Protein AF-A0A1H1N5Q7-F1 (afdb_monomer_lite)

Radius of gyration: 15.33 Å; chains: 1; bounding box: 42×20×43 Å

Secondary structure (DSSP, 8-state):
-EEEEEEETTEEEEEEESS--EEEE-TTSPEEEES-SEEE-SS--EEE--SSEEEE--SS--SSTTB--SHHHHHHHHHHHHHHHHHT-

pLDDT: mean 92.72, std 4.97, range [75.12, 97.19]

Organism: NCBI:txid630515

InterPro domains:
  IPR018967 Iron-binding zinc finger, CDGSH type [PF09360] (28-73)
  IPR018967 Iron-binding zinc finger, CDGSH type [SM00704] (34-78)
  IPR042216 MitoNEET, CDGSH iron-sulfur domain [G3DSA:3.40.5.90] (20-87)

Sequence (89 aa):
MTQIGVDVDGYSVRCIGPATIETMPTPDGPLLVRGATRVVDDDGDDHRVQRPVVAVCRCGTSTRPPWCDGMHKLLQNRDRQRQNDRADR

Structure (mmCIF, N/CA/C/O backbone):
data_AF-A0A1H1N5Q7-F1
#
_entry.id   AF-A0A1H1N5Q7-F1
#
loop_
_atom_site.group_PDB
_atom_site.id
_at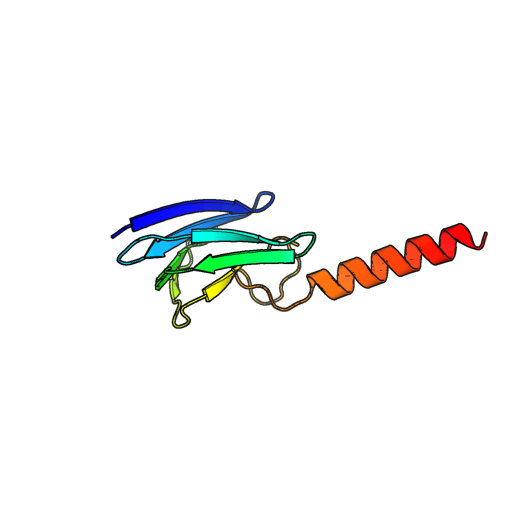om_site.type_symbol
_atom_site.label_atom_id
_atom_site.label_alt_id
_atom_site.label_comp_id
_atom_site.label_asym_id
_atom_site.label_entity_id
_atom_site.label_seq_id
_atom_site.pdbx_PDB_ins_code
_atom_site.Cartn_x
_atom_site.Cartn_y
_atom_site.Cartn_z
_atom_site.occupancy
_atom_site.B_iso_or_equiv
_atom_site.auth_seq_id
_atom_site.auth_comp_id
_atom_site.auth_asym_id
_atom_site.auth_atom_id
_atom_site.pdbx_PDB_model_num
ATOM 1 N N . MET A 1 1 ? -17.110 6.939 11.739 1.00 76.75 1 MET A N 1
ATOM 2 C CA . MET A 1 1 ? -16.232 6.185 10.818 1.00 76.75 1 MET A CA 1
ATOM 3 C C . MET A 1 1 ? -15.719 7.169 9.787 1.00 76.75 1 MET A C 1
ATOM 5 O O . MET A 1 1 ? -16.528 7.918 9.252 1.00 76.75 1 MET A O 1
ATOM 9 N N . THR A 1 2 ? -14.408 7.205 9.570 1.00 91.50 2 THR A N 1
ATOM 10 C CA . THR A 1 2 ? -13.756 8.067 8.574 1.00 91.50 2 THR A CA 1
ATOM 11 C C . THR A 1 2 ? -13.634 7.303 7.265 1.00 91.50 2 THR A C 1
ATOM 13 O O . THR A 1 2 ? -13.390 6.095 7.285 1.00 91.50 2 THR A O 1
ATOM 16 N N . GLN A 1 3 ? -13.786 7.998 6.140 1.00 93.75 3 GLN A N 1
ATOM 17 C CA . GLN A 1 3 ? -13.526 7.444 4.816 1.00 93.75 3 GLN A CA 1
ATOM 18 C C . GLN A 1 3 ? -12.744 8.441 3.964 1.00 93.75 3 GLN A C 1
ATOM 20 O O . GLN A 1 3 ? -12.989 9.644 4.052 1.00 93.75 3 GLN A O 1
ATOM 25 N N . ILE A 1 4 ? -11.841 7.932 3.130 1.00 94.75 4 ILE A N 1
ATOM 26 C CA . ILE A 1 4 ? -11.161 8.703 2.087 1.00 94.75 4 ILE A CA 1
ATOM 27 C C . ILE A 1 4 ? -11.253 7.942 0.764 1.00 94.75 4 ILE A C 1
ATOM 29 O O . ILE A 1 4 ? -11.088 6.721 0.733 1.00 94.75 4 ILE A O 1
ATOM 33 N N . GLY A 1 5 ? -11.550 8.660 -0.315 1.00 91.69 5 GLY A N 1
ATOM 34 C CA . GLY A 1 5 ? -11.425 8.142 -1.673 1.00 91.69 5 GLY A CA 1
ATOM 35 C C . GLY A 1 5 ? -10.023 8.431 -2.188 1.00 91.69 5 GLY A C 1
ATOM 36 O O . GLY A 1 5 ? -9.521 9.538 -1.995 1.00 91.69 5 GLY A O 1
ATOM 37 N N . VAL A 1 6 ? -9.398 7.445 -2.818 1.00 88.69 6 VAL A N 1
ATOM 38 C CA . VAL A 1 6 ? -8.096 7.602 -3.454 1.00 88.69 6 VAL A CA 1
ATOM 39 C C . VAL A 1 6 ? -8.188 7.104 -4.881 1.00 88.69 6 VAL A C 1
ATOM 41 O O . VAL A 1 6 ? -8.551 5.952 -5.108 1.00 88.69 6 VAL A O 1
ATOM 44 N N . ASP A 1 7 ? -7.852 7.979 -5.821 1.00 88.88 7 ASP A N 1
ATOM 45 C CA . ASP A 1 7 ? -7.599 7.590 -7.201 1.00 88.88 7 ASP A CA 1
ATOM 46 C C . ASP A 1 7 ? -6.138 7.147 -7.320 1.00 88.88 7 ASP A C 1
ATOM 48 O O . ASP A 1 7 ? -5.215 7.875 -6.944 1.00 88.88 7 ASP A O 1
ATOM 52 N N . VAL A 1 8 ? -5.938 5.917 -7.772 1.00 79.19 8 VAL A N 1
ATOM 53 C CA . VAL A 1 8 ? -4.635 5.308 -8.013 1.00 79.19 8 VAL A CA 1
ATOM 54 C C . VAL A 1 8 ? -4.541 4.947 -9.485 1.00 79.19 8 VAL A C 1
ATOM 56 O O . VAL A 1 8 ? -4.769 3.810 -9.884 1.00 79.19 8 VAL A O 1
ATOM 59 N N . ASP A 1 9 ? -4.194 5.957 -10.285 1.00 76.19 9 ASP A N 1
ATOM 60 C CA . ASP A 1 9 ? -3.888 5.825 -11.710 1.00 76.19 9 ASP A CA 1
ATOM 61 C C . ASP A 1 9 ? -5.066 5.200 -12.504 1.00 76.19 9 ASP A C 1
ATOM 63 O O . ASP A 1 9 ? -4.875 4.336 -13.360 1.00 76.19 9 ASP A O 1
ATOM 67 N N . GLY A 1 10 ? -6.300 5.641 -12.204 1.00 77.94 10 GLY A N 1
ATOM 68 C CA . GLY A 1 10 ? -7.545 5.167 -12.831 1.00 77.94 10 GLY A CA 1
ATOM 69 C C . GLY A 1 10 ? -8.248 4.007 -12.114 1.00 77.94 10 GLY A C 1
ATOM 70 O O . GLY A 1 10 ? -9.345 3.625 -12.514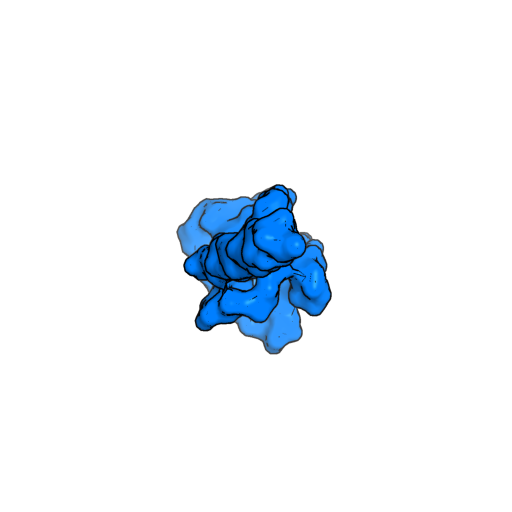 1.00 77.94 10 GLY A O 1
ATOM 71 N N . TYR A 1 11 ? -7.648 3.471 -11.050 1.00 82.94 11 TYR A N 1
ATOM 72 C CA . TYR A 1 11 ? -8.278 2.544 -10.111 1.00 82.94 11 TYR A CA 1
ATOM 73 C C . TYR A 1 11 ? -8.702 3.322 -8.864 1.00 82.94 11 TYR A C 1
ATOM 75 O O . TYR A 1 11 ? -7.878 4.006 -8.262 1.00 82.94 11 TYR A O 1
ATOM 83 N N . SER A 1 12 ? -9.968 3.260 -8.452 1.00 90.19 12 SER A N 1
ATOM 84 C CA . SER A 1 12 ? -10.423 4.003 -7.270 1.00 90.19 12 SER A CA 1
ATOM 85 C C . SER A 1 12 ? -10.573 3.080 -6.070 1.00 90.19 12 SER A C 1
ATOM 87 O O . SER A 1 12 ? -11.247 2.059 -6.157 1.00 90.19 12 SER A O 1
ATOM 89 N N . VAL A 1 13 ? -9.996 3.460 -4.930 1.00 93.94 13 VAL A N 1
ATOM 90 C CA . VAL A 1 13 ? -10.203 2.751 -3.663 1.00 93.94 13 VAL A CA 1
ATOM 91 C C . VAL A 1 13 ? -10.779 3.673 -2.603 1.00 93.94 13 VAL A C 1
ATOM 93 O O . VAL A 1 13 ? -10.395 4.835 -2.463 1.00 93.94 13 VAL A O 1
ATOM 96 N N . ARG A 1 14 ? -11.683 3.137 -1.790 1.00 96.75 14 ARG A N 1
ATOM 97 C CA . ARG A 1 14 ? -12.251 3.811 -0.626 1.00 96.75 14 ARG A CA 1
ATOM 98 C C . ARG A 1 14 ? -11.703 3.186 0.644 1.00 96.75 14 ARG A C 1
ATOM 100 O O . ARG A 1 14 ? -12.070 2.077 1.021 1.00 96.75 14 ARG A O 1
ATOM 107 N N . CYS A 1 15 ? -10.834 3.915 1.328 1.00 96.38 15 CYS A N 1
ATOM 108 C CA . CYS A 1 15 ? -10.259 3.475 2.592 1.00 96.38 15 CYS A CA 1
ATOM 109 C C . CYS A 1 15 ? -11.174 3.910 3.739 1.00 96.38 15 CYS A C 1
ATOM 111 O O . CYS A 1 15 ? -11.533 5.084 3.827 1.00 96.38 15 CYS A O 1
ATOM 113 N N . ILE A 1 16 ? -11.538 2.981 4.622 1.00 97.00 16 ILE A N 1
ATOM 114 C CA . ILE A 1 16 ? -12.459 3.208 5.742 1.00 97.00 16 ILE A CA 1
ATOM 115 C C . ILE A 1 16 ? -11.758 2.821 7.043 1.00 97.00 16 ILE A C 1
ATOM 117 O O . ILE A 1 16 ? -11.115 1.775 7.116 1.00 97.00 16 ILE A O 1
ATOM 121 N N . GLY A 1 17 ? -11.895 3.645 8.081 1.00 95.38 17 GLY A N 1
ATOM 122 C CA . GLY A 1 17 ? -11.210 3.459 9.358 1.00 95.38 17 GLY A CA 1
ATOM 123 C C . GLY A 1 17 ? -11.932 4.112 10.543 1.00 95.38 17 GLY A C 1
ATOM 124 O O . GLY A 1 17 ? -12.856 4.914 10.366 1.00 95.38 17 GLY A O 1
ATOM 125 N N . PRO A 1 18 ? -11.551 3.758 11.783 1.00 93.31 18 PRO A N 1
ATOM 126 C CA . PRO A 1 18 ? -12.160 4.306 12.992 1.00 93.31 18 PRO A CA 1
ATOM 127 C C . PRO A 1 18 ? -11.681 5.730 13.320 1.00 93.31 18 PRO A C 1
ATOM 129 O O . PRO A 1 18 ? -12.358 6.422 14.073 1.00 93.31 18 PRO A O 1
ATOM 132 N N . ALA A 1 19 ? -10.543 6.159 12.767 1.00 90.56 19 ALA A N 1
ATOM 133 C CA . ALA A 1 19 ? -9.879 7.425 13.075 1.00 90.56 19 ALA A CA 1
ATOM 134 C C . ALA A 1 19 ? -9.261 8.045 11.805 1.00 90.56 19 ALA A C 1
ATOM 136 O O . ALA A 1 19 ? -9.810 7.889 10.714 1.00 90.56 19 ALA A O 1
ATOM 137 N N . THR A 1 20 ? -8.148 8.768 11.941 1.00 94.88 20 THR A N 1
ATOM 138 C CA . THR A 1 20 ? -7.393 9.346 10.823 1.00 94.88 20 THR A CA 1
ATOM 139 C C . THR A 1 20 ? -6.854 8.256 9.901 1.00 94.88 20 THR A C 1
ATOM 141 O O . THR A 1 20 ? -6.285 7.266 10.363 1.00 94.88 20 THR A O 1
ATOM 144 N N . ILE A 1 21 ? -7.027 8.460 8.596 1.00 96.81 21 ILE A N 1
ATOM 145 C CA . ILE A 1 21 ? -6.458 7.615 7.548 1.00 96.81 21 ILE A CA 1
ATOM 146 C C . ILE A 1 21 ? -5.412 8.450 6.819 1.00 96.81 21 ILE A C 1
ATOM 148 O O . ILE A 1 21 ? -5.706 9.563 6.388 1.00 96.81 21 ILE A O 1
ATOM 152 N N . GLU A 1 22 ? -4.206 7.911 6.681 1.00 96.00 22 GLU A N 1
ATOM 153 C CA . GLU A 1 22 ? -3.105 8.574 5.981 1.00 96.00 22 GLU A CA 1
ATOM 154 C C . GLU A 1 22 ? -2.706 7.771 4.750 1.00 96.00 22 GLU A C 1
ATOM 156 O O . GLU A 1 22 ? -2.619 6.540 4.794 1.00 96.00 22 GLU A O 1
ATOM 161 N N . THR A 1 23 ? -2.421 8.479 3.662 1.00 95.50 23 THR A N 1
ATOM 162 C CA . THR A 1 23 ? -1.999 7.891 2.391 1.00 95.50 23 THR A CA 1
ATOM 163 C C . THR A 1 23 ? -0.658 8.459 1.975 1.00 95.50 23 THR A C 1
ATOM 165 O O . THR A 1 23 ? -0.494 9.675 1.908 1.00 95.50 23 THR A O 1
ATOM 168 N N . MET A 1 24 ? 0.290 7.583 1.660 1.00 95.94 24 MET A N 1
ATOM 169 C CA . MET A 1 24 ? 1.629 7.972 1.236 1.00 95.94 24 MET A CA 1
ATOM 170 C C . MET A 1 24 ? 1.997 7.237 -0.056 1.00 95.94 24 MET A C 1
ATOM 172 O O . MET A 1 24 ? 2.257 6.029 -0.015 1.00 95.94 24 MET A O 1
ATOM 176 N N . PRO A 1 25 ? 2.000 7.921 -1.214 1.00 93.50 25 PRO A N 1
ATOM 177 C CA . PRO A 1 25 ? 2.473 7.324 -2.453 1.00 93.50 25 PRO A CA 1
ATOM 178 C C . PRO A 1 25 ? 3.983 7.107 -2.373 1.00 93.50 25 PRO A C 1
ATOM 180 O O . PRO A 1 25 ? 4.718 7.946 -1.856 1.00 93.50 25 PRO A O 1
ATOM 183 N N . THR A 1 26 ? 4.451 5.980 -2.901 1.00 93.19 26 THR A N 1
ATOM 184 C CA . THR A 1 26 ? 5.886 5.730 -3.082 1.00 93.19 26 THR A CA 1
ATOM 185 C C . THR A 1 26 ? 6.263 5.870 -4.563 1.00 93.19 26 THR A C 1
ATOM 187 O O . THR A 1 26 ? 5.439 5.524 -5.419 1.00 93.19 26 THR A O 1
ATOM 190 N N . PRO A 1 27 ? 7.458 6.401 -4.896 1.00 92.12 27 PRO A N 1
ATOM 191 C CA . PRO A 1 27 ? 7.934 6.474 -6.279 1.00 92.12 27 PRO A CA 1
ATOM 192 C C . PRO A 1 27 ? 7.970 5.089 -6.927 1.00 92.12 27 PRO A C 1
ATOM 194 O O . PRO A 1 27 ? 8.487 4.146 -6.326 1.00 92.12 27 PRO A O 1
ATOM 197 N N . ASP A 1 28 ? 7.369 4.975 -8.115 1.00 90.31 28 ASP A N 1
ATOM 198 C CA . ASP A 1 28 ? 7.214 3.737 -8.896 1.00 90.31 28 ASP A CA 1
ATOM 199 C C . ASP A 1 28 ? 6.661 2.539 -8.101 1.00 90.31 28 ASP A C 1
ATOM 201 O O . ASP A 1 28 ? 6.830 1.376 -8.470 1.00 90.31 28 ASP A O 1
ATOM 205 N N . GLY A 1 29 ? 6.001 2.809 -6.979 1.00 93.06 29 GLY A N 1
ATOM 206 C CA . GLY A 1 29 ? 5.643 1.814 -5.986 1.00 93.06 29 GLY A CA 1
ATOM 207 C C . GLY A 1 29 ? 4.186 1.922 -5.553 1.00 93.06 29 GLY A C 1
ATOM 208 O O . GLY A 1 29 ? 3.396 2.681 -6.119 1.00 93.06 29 GLY A O 1
ATOM 209 N N . PRO A 1 30 ? 3.789 1.131 -4.547 1.00 96.50 30 PRO A N 1
ATOM 210 C CA . PRO A 1 30 ? 2.425 1.146 -4.051 1.00 96.50 30 PRO A CA 1
ATOM 211 C C . PRO A 1 30 ? 2.057 2.451 -3.341 1.00 96.50 30 PRO A C 1
ATOM 213 O O . PRO A 1 30 ? 2.909 3.249 -2.937 1.00 96.50 30 PRO A O 1
ATOM 216 N N . LEU A 1 31 ? 0.758 2.614 -3.113 1.00 95.69 31 LEU A N 1
ATOM 217 C CA . LEU A 1 31 ? 0.230 3.569 -2.151 1.00 95.69 31 LEU A CA 1
ATOM 218 C C . LEU A 1 31 ? 0.205 2.919 -0.767 1.00 95.69 31 LEU A C 1
ATOM 220 O O . LEU A 1 31 ? -0.455 1.899 -0.571 1.00 95.69 31 LEU A O 1
ATOM 224 N N . LEU A 1 32 ? 0.898 3.500 0.207 1.00 96.81 32 LEU A N 1
ATOM 225 C CA . LEU A 1 32 ? 0.799 3.049 1.592 1.00 96.81 32 LEU A CA 1
ATOM 226 C C . LEU A 1 32 ? -0.403 3.706 2.262 1.00 96.81 32 LEU A C 1
ATOM 228 O O . LEU A 1 32 ? -0.520 4.927 2.251 1.00 96.81 32 LEU A O 1
ATOM 232 N N . VAL A 1 33 ? -1.263 2.894 2.869 1.00 96.69 33 VAL A N 1
ATOM 233 C CA . VAL A 1 33 ? -2.458 3.336 3.593 1.00 96.69 33 VAL A CA 1
ATOM 234 C C . VAL A 1 33 ? -2.309 2.955 5.059 1.00 96.69 33 VAL A C 1
ATOM 236 O O . VAL A 1 33 ? -2.076 1.786 5.374 1.00 96.69 33 VAL A O 1
ATOM 239 N N . ARG A 1 34 ? -2.446 3.932 5.958 1.00 97.00 34 ARG A N 1
ATOM 240 C CA . ARG A 1 34 ? -2.364 3.749 7.414 1.00 97.00 34 ARG A CA 1
ATOM 241 C C . ARG A 1 34 ? -3.714 4.006 8.067 1.00 97.00 34 ARG A C 1
ATOM 243 O O . ARG A 1 34 ? -4.428 4.917 7.662 1.00 97.00 34 ARG A O 1
ATOM 250 N N . GLY A 1 35 ? -4.049 3.221 9.091 1.00 95.38 35 GLY A N 1
ATOM 251 C CA . GLY A 1 35 ? -5.252 3.442 9.909 1.00 95.38 35 GLY A CA 1
ATOM 252 C C . GLY A 1 35 ? -6.576 2.986 9.279 1.00 95.38 35 GLY A C 1
ATOM 253 O O . GLY A 1 35 ? -7.629 3.127 9.903 1.00 95.38 35 GLY A O 1
ATOM 254 N N . ALA A 1 36 ? -6.542 2.403 8.078 1.00 96.81 36 ALA A N 1
ATOM 255 C CA . ALA A 1 36 ? -7.708 1.772 7.470 1.00 96.81 36 ALA A CA 1
ATOM 256 C C . ALA A 1 36 ? -7.991 0.404 8.111 1.00 96.81 36 ALA A C 1
ATOM 258 O O . ALA A 1 36 ? -7.079 -0.375 8.382 1.00 96.81 36 ALA A O 1
ATOM 259 N N . THR A 1 37 ? -9.267 0.098 8.320 1.00 97.06 37 THR A N 1
ATOM 260 C CA . THR A 1 37 ? -9.765 -1.231 8.707 1.00 97.06 37 THR A CA 1
ATOM 261 C C . THR A 1 37 ? -10.448 -1.949 7.550 1.00 97.06 37 THR A C 1
ATOM 263 O O . THR A 1 37 ? -10.615 -3.169 7.603 1.00 97.06 37 THR A O 1
ATOM 266 N N . ARG A 1 38 ? -10.831 -1.216 6.499 1.00 97.12 38 ARG A N 1
ATOM 267 C CA . ARG A 1 38 ? -11.378 -1.754 5.251 1.00 97.12 38 ARG A CA 1
ATOM 268 C C . ARG A 1 38 ? -10.915 -0.922 4.063 1.00 97.12 38 ARG A C 1
ATOM 270 O O . ARG A 1 38 ? -10.713 0.287 4.197 1.00 97.12 38 ARG A O 1
ATOM 277 N N . VAL A 1 39 ? -10.784 -1.570 2.916 1.00 96.56 39 VAL A N 1
ATOM 278 C CA . VAL A 1 39 ? -10.575 -0.934 1.616 1.00 96.56 39 VAL A CA 1
ATOM 279 C C . VAL A 1 39 ? -11.634 -1.492 0.681 1.00 96.56 39 VAL A C 1
ATOM 281 O O . VAL A 1 39 ? -11.720 -2.704 0.539 1.00 96.56 39 VAL A O 1
ATOM 284 N N . VAL A 1 40 ? -12.447 -0.619 0.097 1.00 96.56 40 VAL A N 1
ATOM 285 C CA . VAL A 1 40 ? -13.426 -0.995 -0.929 1.00 96.56 40 VAL A CA 1
ATOM 286 C C . VAL A 1 40 ? -12.860 -0.600 -2.284 1.00 96.56 40 VAL A C 1
ATOM 288 O O . VAL A 1 40 ? -12.399 0.536 -2.412 1.00 96.56 40 VAL A O 1
ATOM 291 N N . ASP A 1 41 ? -12.838 -1.510 -3.248 1.00 93.94 41 ASP A N 1
ATOM 292 C CA . ASP A 1 41 ? -12.368 -1.219 -4.607 1.00 93.94 41 ASP A CA 1
ATOM 293 C C . ASP A 1 41 ? -13.474 -0.658 -5.518 1.00 93.94 41 ASP A C 1
ATOM 295 O O . ASP A 1 41 ? -14.559 -0.293 -5.053 1.00 93.94 41 ASP A O 1
ATOM 299 N N . ASP A 1 42 ? -13.156 -0.485 -6.800 1.00 90.12 42 ASP A N 1
ATOM 300 C CA . ASP A 1 42 ? -14.057 0.033 -7.829 1.00 90.12 42 ASP A CA 1
ATOM 301 C C . ASP A 1 42 ? -15.155 -0.966 -8.222 1.00 90.12 42 ASP A C 1
ATOM 303 O O . ASP A 1 42 ? -16.274 -0.542 -8.521 1.00 90.12 42 ASP A O 1
ATOM 307 N N . ASP A 1 43 ? -14.868 -2.265 -8.132 1.00 91.25 43 ASP A N 1
ATOM 308 C CA . ASP A 1 43 ? -15.838 -3.358 -8.261 1.00 91.25 43 ASP A CA 1
ATOM 309 C C . ASP A 1 43 ? -16.812 -3.427 -7.064 1.00 91.25 43 ASP A C 1
ATOM 311 O O . ASP A 1 43 ? -17.897 -4.010 -7.152 1.00 91.25 43 ASP A O 1
ATOM 315 N N . GLY A 1 44 ? -16.474 -2.763 -5.954 1.00 93.00 44 GLY A N 1
ATOM 316 C CA . GLY A 1 44 ? -17.289 -2.680 -4.745 1.00 93.00 44 GLY A CA 1
ATOM 317 C C . GLY A 1 44 ? -16.992 -3.774 -3.717 1.00 93.00 44 GLY A C 1
ATOM 318 O O . GLY A 1 44 ? -17.720 -3.880 -2.723 1.00 93.00 44 GLY A O 1
ATOM 319 N N . ASP A 1 45 ? -15.930 -4.555 -3.913 1.00 95.31 45 ASP A N 1
ATOM 320 C CA . ASP A 1 45 ? -15.505 -5.600 -2.990 1.00 95.31 45 ASP A CA 1
ATOM 321 C C . ASP A 1 45 ? -14.915 -4.998 -1.706 1.00 95.31 45 ASP A C 1
ATOM 323 O O . ASP A 1 45 ? -14.081 -4.092 -1.727 1.00 95.31 45 ASP A O 1
ATOM 327 N N . ASP A 1 46 ? -15.347 -5.511 -0.547 1.00 96.38 46 ASP A N 1
ATOM 328 C CA . ASP A 1 46 ? -14.880 -5.078 0.778 1.00 96.38 46 ASP A CA 1
ATOM 329 C C . ASP A 1 46 ? -13.694 -5.929 1.245 1.00 96.38 46 ASP A C 1
ATOM 331 O O . ASP A 1 46 ? -13.836 -7.081 1.673 1.00 96.38 46 ASP A O 1
ATOM 335 N N . HIS A 1 47 ? -12.509 -5.325 1.228 1.00 96.44 47 HIS A N 1
ATOM 336 C CA . HIS A 1 47 ? -11.278 -5.959 1.668 1.00 96.44 47 HIS A CA 1
ATOM 337 C C . HIS A 1 47 ? -10.942 -5.564 3.105 1.00 96.44 47 HIS A C 1
ATOM 339 O O . HIS A 1 47 ? -10.517 -4.440 3.398 1.00 96.44 47 HIS A O 1
ATOM 345 N N . ARG A 1 48 ? -11.072 -6.518 4.034 1.00 96.44 48 ARG A N 1
ATOM 346 C CA . ARG A 1 48 ? -10.720 -6.305 5.446 1.00 96.44 48 ARG A CA 1
ATOM 347 C C . ARG A 1 48 ? -9.217 -6.126 5.642 1.00 96.44 48 ARG A C 1
ATOM 349 O O . ARG A 1 48 ? -8.410 -6.962 5.241 1.00 96.44 48 ARG A O 1
ATOM 356 N N . VAL A 1 49 ? -8.858 -5.085 6.388 1.00 96.19 49 VAL A N 1
ATOM 357 C CA . VAL A 1 49 ? -7.483 -4.777 6.779 1.00 96.19 49 VAL A CA 1
ATOM 358 C C . VAL A 1 49 ? -7.261 -5.156 8.239 1.00 96.19 49 VAL A C 1
ATOM 360 O O . VAL A 1 49 ? -7.960 -4.691 9.135 1.00 96.19 49 VAL A O 1
ATOM 363 N N . GLN A 1 50 ? -6.256 -5.997 8.478 1.00 92.38 50 GLN A N 1
ATOM 364 C CA . GLN A 1 50 ? -5.839 -6.410 9.826 1.00 92.38 50 GLN A CA 1
ATOM 365 C C . GLN A 1 50 ? -4.496 -5.805 10.251 1.00 92.38 50 GLN A C 1
ATOM 367 O O . GLN A 1 50 ? -4.084 -5.946 11.400 1.00 92.38 50 GLN A O 1
ATOM 372 N N . ARG A 1 51 ? -3.784 -5.157 9.324 1.00 93.75 51 ARG A N 1
ATOM 373 C CA . ARG A 1 51 ? -2.458 -4.585 9.566 1.00 93.75 51 ARG A CA 1
ATOM 374 C C . ARG A 1 51 ? -2.564 -3.070 9.745 1.00 93.75 51 A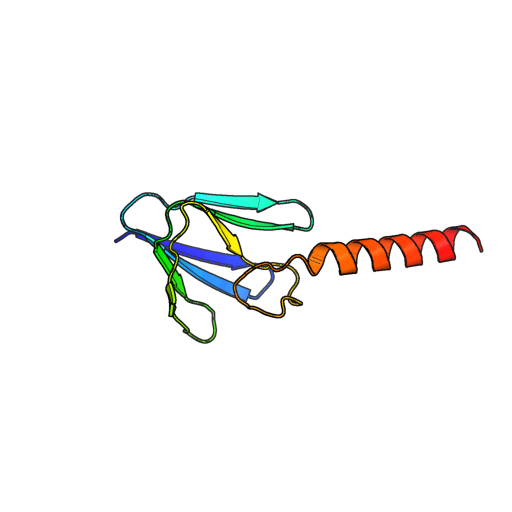RG A C 1
ATOM 376 O O . ARG A 1 51 ? -3.351 -2.453 9.039 1.00 93.75 51 ARG A O 1
ATOM 383 N N . PRO A 1 52 ? -1.733 -2.449 10.601 1.00 93.19 52 PRO A N 1
ATOM 384 C CA . PRO A 1 52 ? -1.730 -0.992 10.776 1.00 93.19 52 PRO A CA 1
ATOM 385 C C . PRO A 1 52 ? -1.435 -0.209 9.489 1.00 93.19 52 PRO A C 1
ATOM 387 O O . PRO A 1 52 ? -1.856 0.939 9.348 1.00 93.19 52 PRO A O 1
ATOM 390 N N . VAL A 1 53 ? -0.688 -0.835 8.571 1.00 96.75 53 VAL A N 1
ATOM 391 C CA . VAL A 1 53 ? -0.332 -0.298 7.257 1.00 96.75 53 VAL A CA 1
ATOM 392 C C . VAL A 1 53 ? -0.540 -1.379 6.204 1.00 96.75 53 VAL A C 1
ATOM 394 O O . VAL A 1 53 ? -0.104 -2.520 6.384 1.00 96.75 53 VAL A O 1
ATOM 397 N N . VAL A 1 54 ? -1.165 -1.008 5.092 1.00 96.88 54 VAL A N 1
ATOM 398 C CA . VAL A 1 54 ? -1.314 -1.847 3.898 1.00 96.88 54 VAL A CA 1
ATOM 399 C C . VAL A 1 54 ? -0.803 -1.115 2.665 1.00 96.88 54 VAL A C 1
ATOM 401 O O . VAL A 1 54 ? -0.675 0.106 2.662 1.00 96.88 54 VAL A O 1
ATOM 404 N N . ALA A 1 55 ? -0.470 -1.877 1.628 1.00 97.19 55 ALA A N 1
ATOM 405 C CA . ALA A 1 55 ? 0.044 -1.359 0.369 1.00 97.19 55 ALA A CA 1
ATOM 406 C C . ALA A 1 55 ? -0.980 -1.632 -0.735 1.00 97.19 55 ALA A C 1
ATOM 408 O O . ALA A 1 55 ? -1.223 -2.793 -1.064 1.00 97.19 55 ALA A O 1
ATOM 409 N N . VAL A 1 56 ? -1.561 -0.576 -1.297 1.00 96.06 56 VAL A N 1
ATOM 410 C CA . VAL A 1 56 ? -2.486 -0.638 -2.434 1.00 96.06 56 VAL A CA 1
ATOM 411 C C . VAL A 1 56 ? -1.684 -0.573 -3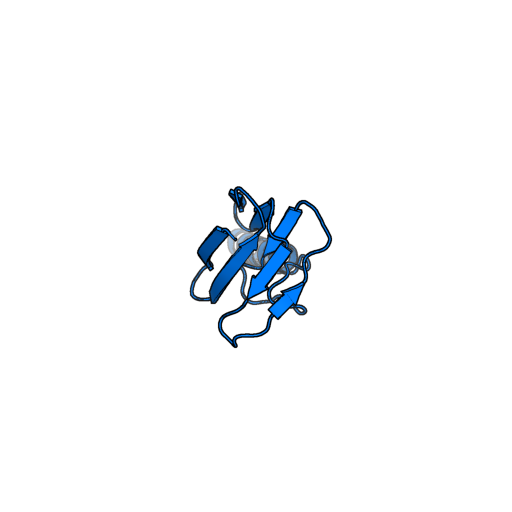.733 1.00 96.06 56 VAL A C 1
ATOM 413 O O . VAL A 1 56 ? -0.717 0.188 -3.853 1.00 96.06 56 VAL A O 1
ATOM 416 N N . CYS A 1 57 ? -2.035 -1.435 -4.683 1.00 95.44 57 CYS A N 1
ATOM 417 C CA . CYS A 1 57 ? -1.400 -1.507 -5.988 1.00 95.44 57 CYS A CA 1
ATOM 418 C C . CYS A 1 57 ? -1.687 -0.240 -6.801 1.00 95.44 57 CYS A C 1
ATOM 420 O O . CYS A 1 57 ? -2.794 0.281 -6.785 1.00 95.44 57 CYS A O 1
ATOM 422 N N . ARG A 1 58 ? -0.667 0.223 -7.527 1.00 94.12 58 ARG A N 1
ATOM 423 C CA . ARG A 1 58 ? -0.749 1.344 -8.475 1.00 94.12 58 ARG A CA 1
ATOM 424 C C . ARG A 1 58 ? -0.319 0.979 -9.891 1.00 94.12 58 ARG A C 1
ATOM 426 O O . ARG A 1 58 ? -0.478 1.758 -10.813 1.00 94.12 58 ARG A O 1
ATOM 433 N N . CYS A 1 59 ? 0.272 -0.202 -10.069 1.00 93.00 59 CYS A N 1
ATOM 434 C CA . CYS A 1 59 ? 0.861 -0.606 -11.344 1.00 93.00 59 CYS A CA 1
ATOM 435 C C . CYS A 1 59 ? -0.089 -1.422 -12.229 1.00 93.00 59 CYS A C 1
ATOM 437 O O . CYS A 1 59 ? 0.326 -1.852 -13.299 1.00 93.00 59 CYS A O 1
ATOM 439 N N . GLY A 1 60 ? -1.310 -1.717 -11.766 1.00 91.38 60 GLY A N 1
ATOM 440 C CA . GLY A 1 60 ? -2.329 -2.452 -12.529 1.00 91.38 60 GLY A CA 1
ATOM 441 C C . GLY A 1 60 ? -2.024 -3.930 -12.812 1.00 91.38 60 GLY A C 1
ATOM 442 O O . GLY A 1 60 ? -2.797 -4.595 -13.488 1.00 91.38 60 GLY A O 1
ATOM 443 N N . THR A 1 61 ? -0.908 -4.469 -12.315 1.00 93.44 61 THR A N 1
ATOM 444 C CA . THR A 1 61 ? -0.445 -5.836 -12.635 1.00 93.44 61 THR A CA 1
ATOM 445 C C . THR A 1 61 ? -0.392 -6.772 -11.436 1.00 93.44 61 THR A C 1
ATOM 447 O O . THR A 1 61 ? 0.165 -7.866 -11.536 1.00 93.44 61 THR A O 1
ATOM 450 N N . SER A 1 62 ? -0.942 -6.351 -10.294 1.00 94.50 62 SER A N 1
ATOM 451 C CA . SER A 1 62 ? -1.034 -7.225 -9.126 1.00 94.50 62 SER A CA 1
ATOM 452 C C . SER A 1 62 ? -1.890 -8.447 -9.435 1.00 94.50 62 SER A C 1
ATOM 454 O O . SER A 1 62 ? -2.944 -8.349 -10.055 1.00 94.50 62 SER A O 1
ATOM 456 N N . THR A 1 63 ? -1.457 -9.596 -8.934 1.00 95.56 63 THR A N 1
ATOM 457 C CA . THR A 1 63 ? -2.230 -10.845 -8.947 1.00 95.56 63 THR A CA 1
ATOM 458 C C . THR A 1 63 ? -3.239 -10.923 -7.800 1.00 95.56 63 THR A C 1
ATOM 460 O O . THR A 1 63 ? -4.011 -11.875 -7.715 1.00 95.56 63 THR A O 1
ATOM 463 N N . ARG A 1 64 ? -3.217 -9.943 -6.886 1.00 94.00 64 ARG A N 1
ATOM 464 C CA . ARG A 1 64 ? -4.078 -9.866 -5.697 1.00 94.00 64 ARG A CA 1
ATOM 465 C C . ARG A 1 64 ? -4.599 -8.436 -5.475 1.00 94.00 64 ARG A C 1
ATOM 467 O O . ARG A 1 64 ? -4.314 -7.876 -4.413 1.00 94.00 64 ARG A O 1
ATOM 474 N N . PRO A 1 65 ? -5.291 -7.813 -6.447 1.00 92.06 65 PRO A N 1
ATOM 475 C CA . PRO A 1 65 ? -5.900 -6.494 -6.252 1.00 92.06 65 PRO A CA 1
ATOM 476 C C . PRO A 1 65 ? -6.856 -6.505 -5.040 1.00 92.06 65 PRO A C 1
ATOM 478 O O . PRO A 1 65 ? -7.398 -7.564 -4.718 1.00 92.06 65 PRO A O 1
ATOM 481 N N . PRO A 1 66 ? -7.005 -5.385 -4.305 1.00 94.56 66 PRO A N 1
ATOM 482 C CA . PRO A 1 66 ? -6.338 -4.082 -4.449 1.00 94.56 66 PRO A CA 1
ATOM 483 C C . PRO A 1 66 ? -4.874 -4.076 -3.981 1.00 94.56 66 PRO A C 1
ATOM 485 O O . PRO A 1 66 ? -4.209 -3.042 -4.009 1.00 94.56 66 PRO A O 1
ATOM 488 N N . TRP A 1 67 ? -4.344 -5.191 -3.481 1.00 95.88 67 TRP A N 1
ATOM 489 C CA . TRP A 1 67 ? -3.080 -5.217 -2.750 1.00 95.88 67 TRP A CA 1
ATOM 490 C C . TRP A 1 67 ? -1.859 -5.243 -3.657 1.00 95.88 67 TRP A C 1
ATOM 492 O O . TRP A 1 67 ? -1.828 -5.902 -4.690 1.00 95.88 67 TRP A O 1
ATOM 502 N N . CYS A 1 68 ? -0.789 -4.579 -3.232 1.00 96.31 68 CYS A N 1
ATOM 503 C CA . CYS A 1 68 ? 0.511 -4.718 -3.868 1.00 96.31 68 CYS A CA 1
ATOM 504 C C . CYS A 1 68 ? 1.162 -6.055 -3.487 1.00 96.31 68 CYS A C 1
ATOM 506 O O . CYS A 1 68 ? 1.297 -6.395 -2.309 1.00 96.31 68 CYS A O 1
ATOM 508 N N . ASP A 1 69 ? 1.610 -6.799 -4.493 1.00 96.88 69 ASP A N 1
ATOM 509 C CA . ASP A 1 69 ? 2.303 -8.083 -4.368 1.00 96.88 69 ASP A CA 1
ATOM 510 C C . ASP A 1 69 ? 3.763 -8.036 -4.857 1.00 96.88 69 ASP A C 1
ATOM 512 O O . ASP A 1 69 ? 4.465 -9.041 -4.807 1.00 96.88 69 ASP A O 1
ATOM 516 N N . GLY A 1 70 ? 4.239 -6.858 -5.274 1.00 96.31 70 GLY A N 1
ATOM 517 C CA . GLY A 1 70 ? 5.610 -6.641 -5.736 1.00 96.31 70 GLY A CA 1
ATOM 518 C C . GLY A 1 70 ? 5.802 -6.683 -7.253 1.00 96.31 70 GLY A C 1
ATOM 519 O O . GLY A 1 70 ? 6.910 -6.391 -7.704 1.00 96.31 70 GLY A O 1
ATOM 520 N N . MET A 1 71 ? 4.754 -6.951 -8.043 1.00 96.38 71 MET A N 1
ATOM 521 C CA . MET A 1 71 ? 4.836 -7.003 -9.513 1.00 96.38 71 MET A CA 1
ATOM 522 C C . MET A 1 71 ? 5.415 -5.725 -10.148 1.00 96.38 71 MET A C 1
ATOM 524 O O . MET A 1 71 ? 6.128 -5.808 -11.148 1.00 96.38 71 MET A O 1
ATOM 528 N N . HIS A 1 72 ? 5.227 -4.556 -9.520 1.00 94.94 72 HIS A N 1
ATOM 529 C CA . HIS A 1 72 ? 5.832 -3.287 -9.952 1.00 94.94 72 HIS A CA 1
ATOM 530 C C . HIS A 1 72 ? 7.362 -3.364 -10.108 1.00 94.94 72 HIS A C 1
ATOM 532 O O . HIS A 1 72 ? 7.911 -2.812 -11.057 1.00 94.94 72 HIS A O 1
ATOM 538 N N . LYS A 1 73 ? 8.063 -4.114 -9.247 1.00 95.69 73 LYS A N 1
ATOM 539 C CA . LYS A 1 73 ? 9.525 -4.269 -9.336 1.00 95.69 73 LYS A CA 1
ATOM 540 C C . LYS A 1 73 ? 9.944 -5.060 -10.572 1.00 95.69 73 LYS A C 1
ATOM 542 O O . LYS A 1 73 ? 10.988 -4.795 -11.161 1.00 95.69 73 LYS A O 1
ATOM 547 N N . LEU A 1 74 ? 9.137 -6.045 -10.969 1.00 95.06 74 LEU A N 1
ATOM 548 C CA . LEU A 1 74 ? 9.402 -6.838 -12.168 1.00 95.06 74 LEU A CA 1
ATOM 549 C C . LEU A 1 74 ? 9.207 -6.002 -13.434 1.00 95.06 74 LEU A C 1
ATOM 551 O O . LEU A 1 74 ? 10.010 -6.127 -14.357 1.00 95.06 74 LEU A O 1
ATOM 555 N N . LEU A 1 75 ? 8.186 -5.138 -13.462 1.00 92.44 75 LEU A N 1
ATOM 556 C CA . LEU A 1 75 ? 7.977 -4.187 -14.557 1.00 92.44 75 LEU A CA 1
ATOM 557 C C . LEU A 1 75 ? 9.166 -3.228 -14.689 1.00 92.44 75 LEU A C 1
ATOM 559 O O . LEU A 1 75 ? 9.792 -3.191 -15.743 1.00 92.44 75 LEU A O 1
ATOM 563 N N . GLN A 1 76 ? 9.569 -2.580 -13.592 1.00 92.12 76 GLN A N 1
ATOM 564 C CA . GLN A 1 76 ? 10.730 -1.679 -13.569 1.00 92.12 76 GLN A CA 1
ATOM 565 C C . GLN A 1 76 ? 12.012 -2.353 -14.074 1.00 92.12 76 GLN A C 1
ATOM 567 O O . GLN A 1 76 ? 12.758 -1.780 -14.866 1.00 92.12 76 GLN A O 1
ATOM 572 N N . ASN A 1 77 ? 12.282 -3.587 -13.634 1.00 93.00 77 ASN A N 1
ATOM 573 C CA . ASN A 1 77 ? 13.467 -4.325 -14.069 1.00 93.00 77 ASN A CA 1
ATOM 574 C C . ASN A 1 77 ? 13.429 -4.636 -15.572 1.00 93.00 77 ASN A C 1
ATOM 576 O O . ASN A 1 77 ? 14.460 -4.547 -16.237 1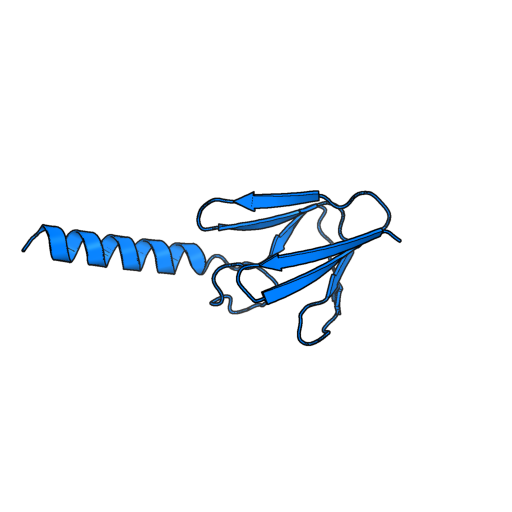.00 93.00 77 ASN A O 1
ATOM 580 N N . ARG A 1 78 ? 12.253 -4.982 -16.113 1.00 90.44 78 ARG A N 1
ATOM 581 C CA . ARG A 1 78 ? 12.070 -5.217 -17.552 1.00 90.44 78 ARG A CA 1
ATOM 582 C C . ARG A 1 78 ? 12.273 -3.938 -18.355 1.00 90.44 78 ARG A C 1
ATOM 584 O O . ARG A 1 78 ? 12.946 -3.983 -19.382 1.00 90.44 78 ARG A O 1
ATOM 591 N N . ASP A 1 79 ? 11.743 -2.816 -17.884 1.00 90.12 79 ASP A N 1
ATOM 592 C CA . ASP A 1 79 ? 11.900 -1.525 -18.554 1.00 90.12 79 ASP A CA 1
ATOM 593 C C . ASP A 1 79 ? 13.359 -1.068 -18.538 1.00 90.12 79 ASP A C 1
ATOM 595 O O . ASP A 1 79 ? 13.887 -0.669 -19.577 1.00 90.12 79 ASP A O 1
ATOM 599 N N . ARG A 1 80 ? 14.052 -1.239 -17.405 1.00 90.25 80 ARG A N 1
ATOM 600 C CA . ARG A 1 80 ? 15.491 -0.967 -17.295 1.00 90.25 80 ARG A CA 1
ATOM 601 C C . ARG A 1 80 ? 16.313 -1.828 -18.254 1.00 90.25 80 ARG A C 1
ATOM 603 O O . ARG A 1 80 ? 17.186 -1.303 -18.935 1.00 90.25 80 ARG A O 1
ATOM 610 N N . GLN A 1 81 ? 16.023 -3.128 -18.351 1.00 92.12 81 GLN A N 1
ATOM 611 C CA . GLN A 1 81 ? 16.732 -4.008 -19.286 1.00 92.12 81 GLN A CA 1
ATOM 612 C C . GLN A 1 81 ? 16.543 -3.549 -20.736 1.00 92.12 81 GLN A C 1
ATOM 614 O O . GLN A 1 81 ? 17.516 -3.406 -21.466 1.00 92.12 81 GLN A O 1
ATOM 619 N N . ARG A 1 82 ? 15.304 -3.228 -21.135 1.00 91.06 82 ARG A N 1
ATOM 620 C CA . ARG A 1 82 ? 15.008 -2.724 -22.486 1.00 91.06 82 ARG A CA 1
ATOM 621 C C . ARG A 1 82 ? 15.738 -1.422 -22.805 1.00 91.06 82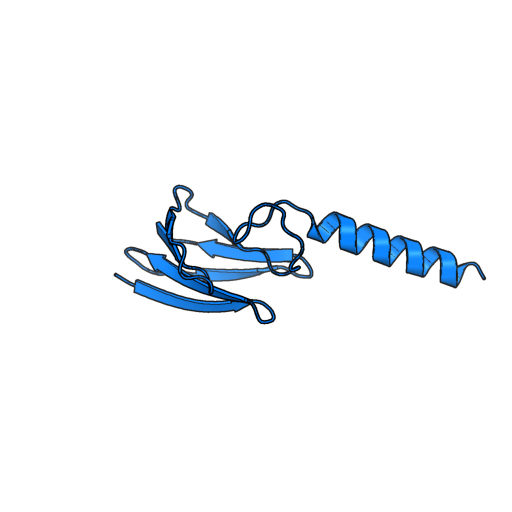 ARG A C 1
ATOM 623 O O . ARG A 1 82 ? 16.077 -1.195 -23.962 1.00 91.06 82 ARG A O 1
ATOM 630 N N . GLN A 1 83 ? 15.911 -0.549 -21.815 1.00 90.62 83 GLN A N 1
ATOM 631 C CA . GLN A 1 83 ? 16.658 0.697 -21.981 1.00 90.62 83 GLN A CA 1
ATOM 632 C C . GLN A 1 83 ? 18.148 0.418 -22.199 1.00 90.62 83 GLN A C 1
ATOM 634 O O . GLN A 1 83 ? 18.718 0.965 -23.139 1.00 90.62 83 GLN A O 1
ATOM 639 N N . ASN A 1 84 ? 18.741 -0.484 -21.414 1.00 90.31 84 ASN A N 1
ATOM 640 C CA . ASN A 1 84 ? 20.137 -0.893 -21.586 1.00 90.31 84 ASN A CA 1
ATOM 641 C C . ASN A 1 84 ? 20.375 -1.529 -22.965 1.00 90.31 84 ASN A C 1
ATOM 643 O O . ASN A 1 84 ? 21.254 -1.087 -23.696 1.00 90.31 84 ASN A O 1
ATOM 647 N N . ASP A 1 85 ? 19.520 -2.470 -23.381 1.00 91.69 85 ASP A N 1
ATOM 648 C CA . ASP A 1 85 ? 19.634 -3.148 -24.683 1.00 91.69 85 ASP A CA 1
ATOM 649 C C . ASP A 1 85 ? 19.562 -2.177 -25.881 1.00 91.69 85 ASP A C 1
ATOM 651 O O . ASP A 1 85 ? 20.024 -2.492 -26.979 1.00 91.69 85 ASP A O 1
ATOM 655 N N . ARG A 1 86 ? 18.912 -1.017 -25.702 1.00 87.56 86 ARG A N 1
ATOM 656 C CA . ARG A 1 86 ? 18.847 0.055 -26.708 1.00 87.56 86 ARG A CA 1
ATOM 657 C C . ARG A 1 86 ? 20.066 0.969 -26.671 1.00 87.56 86 ARG A C 1
ATOM 659 O O . ARG A 1 86 ? 20.408 1.500 -27.717 1.00 87.56 86 ARG A O 1
ATOM 666 N N . ALA A 1 87 ? 20.662 1.182 -25.500 1.00 85.06 87 ALA A N 1
ATOM 667 C CA . ALA A 1 87 ? 21.846 2.021 -25.339 1.00 85.06 87 ALA A CA 1
ATOM 668 C C . ALA A 1 87 ? 23.110 1.373 -25.933 1.00 85.06 87 ALA A C 1
ATOM 670 O O . ALA A 1 87 ? 24.015 2.088 -26.347 1.00 85.06 87 ALA A O 1
ATOM 671 N N . ASP A 1 88 ? 23.142 0.039 -26.009 1.00 79.88 88 ASP A N 1
ATOM 672 C CA . ASP A 1 88 ? 24.266 -0.735 -26.554 1.00 79.88 88 ASP A CA 1
ATOM 673 C C . ASP A 1 88 ? 24.231 -0.905 -28.093 1.00 79.88 88 ASP A C 1
ATOM 675 O O . ASP A 1 88 ? 25.074 -1.610 -28.653 1.00 79.88 88 ASP A O 1
ATOM 679 N N . ARG A 1 89 ? 23.254 -0.306 -28.789 1.00 75.12 89 ARG A N 1
ATOM 680 C CA . ARG A 1 89 ? 23.141 -0.317 -30.261 1.00 75.12 89 ARG A CA 1
ATOM 681 C C . ARG A 1 89 ? 23.604 0.995 -30.872 1.00 75.12 89 ARG A C 1
ATOM 683 O O . ARG A 1 89 ? 24.254 0.917 -31.937 1.00 75.12 89 ARG A O 1
#

Foldseek 3Di:
DDWDWDDQQNKIKIFAAPDDWDWDDDVLAFIKIARGQWIATPVRDTDGDPDRIFTADRPPPDPDPRGDPPVSVVVVVVVVVVVVVVVVD